Protein AF-A0A2V9B6Z0-F1 (afdb_monomer_lite)

pLDDT: mean 83.38, std 12.56, range [40.91, 98.06]

Secondary structure (DSSP, 8-state):
------HHHHSSHHHHHHHHHHHHHHHHHHHHHHHHHHHHHHHHHHHHHS-TTTTSPPP-PPPP---TT----HHHHHHHHHHTT-BSS--TT-SEEEEEETTEEEEEE-TTSTTTT---EEEE--

Structure (mmCIF, N/CA/C/O backbone):
data_AF-A0A2V9B6Z0-F1
#
_entry.id   AF-A0A2V9B6Z0-F1
#
loop_
_atom_site.group_PDB
_atom_site.id
_atom_site.type_symbol
_atom_site.label_atom_id
_atom_site.label_alt_id
_atom_site.label_comp_id
_atom_site.label_asym_id
_atom_site.label_entity_id
_atom_site.label_seq_id
_atom_site.pdbx_PDB_ins_code
_atom_site.Cartn_x
_atom_site.Cartn_y
_atom_site.Cartn_z
_atom_site.occupancy
_atom_site.B_iso_or_equiv
_atom_site.auth_seq_id
_atom_site.auth_comp_id
_atom_site.auth_asym_id
_atom_site.auth_atom_id
_atom_site.pdbx_PDB_model_num
ATOM 1 N N . MET A 1 1 ? 35.591 -22.571 -46.205 1.00 40.91 1 MET A N 1
ATOM 2 C CA . MET A 1 1 ? 35.175 -21.216 -46.632 1.00 40.91 1 MET A CA 1
ATOM 3 C C . MET A 1 1 ? 36.072 -20.192 -45.929 1.00 40.91 1 MET A C 1
ATOM 5 O O . MET A 1 1 ? 35.915 -19.986 -44.736 1.00 40.91 1 MET A O 1
ATOM 9 N N . ARG A 1 2 ? 37.111 -19.660 -46.596 1.00 44.97 2 ARG A N 1
ATOM 10 C CA . ARG A 1 2 ? 38.076 -18.712 -45.993 1.00 44.97 2 ARG A CA 1
ATOM 11 C C . ARG A 1 2 ? 37.711 -17.296 -46.431 1.00 44.97 2 ARG A C 1
ATOM 13 O O . ARG A 1 2 ? 38.002 -16.916 -47.560 1.00 44.97 2 ARG A O 1
ATOM 20 N N . ILE A 1 3 ? 37.066 -16.532 -45.555 1.00 65.88 3 ILE A N 1
ATOM 21 C CA . ILE A 1 3 ? 36.748 -15.124 -45.813 1.00 65.88 3 ILE A CA 1
ATOM 22 C C . ILE A 1 3 ? 38.050 -14.327 -45.666 1.00 65.88 3 ILE A C 1
ATOM 24 O O . ILE A 1 3 ? 38.504 -14.039 -44.561 1.00 65.88 3 ILE A O 1
ATOM 28 N N . ARG A 1 4 ? 38.700 -14.013 -46.791 1.00 58.06 4 ARG A N 1
ATOM 29 C CA . ARG A 1 4 ? 39.807 -13.050 -46.834 1.00 58.06 4 ARG A CA 1
ATOM 30 C C . ARG A 1 4 ? 39.212 -11.646 -46.897 1.00 58.06 4 ARG A C 1
ATOM 32 O O . ARG A 1 4 ? 38.909 -11.145 -47.973 1.00 58.06 4 ARG A O 1
ATOM 39 N N . ILE A 1 5 ? 39.041 -11.022 -45.736 1.00 60.31 5 ILE A N 1
ATOM 40 C CA . ILE A 1 5 ? 38.672 -9.606 -45.634 1.00 60.31 5 ILE A CA 1
ATOM 41 C C . ILE A 1 5 ? 39.902 -8.793 -46.051 1.00 60.31 5 ILE A C 1
ATOM 43 O O . ILE A 1 5 ? 40.911 -8.775 -45.343 1.00 60.31 5 ILE A O 1
ATOM 47 N N . GLN A 1 6 ? 39.864 -8.162 -47.228 1.00 57.94 6 GLN A N 1
ATOM 48 C CA . GLN A 1 6 ? 40.926 -7.245 -47.631 1.00 57.94 6 GLN A CA 1
ATOM 49 C C . GLN A 1 6 ? 40.902 -6.022 -46.709 1.00 57.94 6 GLN A C 1
ATOM 51 O O . GLN A 1 6 ? 39.930 -5.268 -46.686 1.00 57.94 6 GLN A O 1
ATOM 56 N N . LYS A 1 7 ? 41.987 -5.826 -45.948 1.00 59.34 7 LYS A N 1
ATOM 57 C CA . LYS A 1 7 ? 42.136 -4.746 -44.956 1.00 59.34 7 LYS A CA 1
ATOM 58 C C . LYS A 1 7 ? 41.853 -3.345 -45.526 1.00 59.34 7 LYS A C 1
ATOM 60 O O . LYS A 1 7 ? 41.428 -2.484 -44.772 1.00 59.34 7 LYS A O 1
ATOM 65 N N . GLY A 1 8 ? 42.013 -3.135 -46.838 1.00 58.31 8 GLY A N 1
ATOM 66 C CA . GLY A 1 8 ? 41.743 -1.856 -47.508 1.00 58.31 8 GLY A CA 1
ATOM 67 C C . GLY A 1 8 ? 40.263 -1.469 -47.628 1.00 58.31 8 GLY A C 1
ATOM 68 O O . GLY A 1 8 ? 39.968 -0.299 -47.844 1.00 58.31 8 GLY A O 1
ATOM 69 N N . PHE A 1 9 ? 39.323 -2.407 -47.456 1.00 60.34 9 PHE A N 1
ATOM 70 C CA . PHE A 1 9 ? 37.888 -2.094 -47.494 1.00 60.34 9 PHE A CA 1
ATOM 71 C C . PHE A 1 9 ? 37.428 -1.340 -46.236 1.00 60.34 9 PHE A C 1
ATOM 73 O O . PHE A 1 9 ? 36.660 -0.387 -46.333 1.00 60.34 9 PHE A O 1
ATOM 80 N N . TRP A 1 10 ? 37.953 -1.719 -45.065 1.00 57.06 10 TRP A N 1
ATOM 81 C CA . TRP A 1 10 ? 37.613 -1.099 -43.778 1.00 57.06 10 TRP A CA 1
ATOM 82 C C . TRP A 1 10 ? 38.278 0.270 -43.560 1.00 57.06 10 TRP A C 1
ATOM 84 O O . TRP A 1 10 ? 37.736 1.091 -42.828 1.00 57.06 10 TRP A O 1
ATOM 94 N N . THR A 1 11 ? 39.407 0.553 -44.218 1.00 63.88 11 THR A N 1
ATOM 95 C CA . THR A 1 11 ? 40.083 1.868 -44.182 1.00 63.88 11 THR A CA 1
ATOM 96 C C . THR A 1 11 ? 39.725 2.789 -45.353 1.00 63.88 11 THR A C 1
ATOM 98 O O . THR A 1 11 ? 40.195 3.924 -45.402 1.00 63.88 11 THR A O 1
ATOM 101 N N . SER A 1 12 ? 38.901 2.336 -46.303 1.00 73.19 12 SER A N 1
ATOM 102 C CA . SER A 1 12 ? 38.450 3.164 -47.427 1.00 73.19 12 SER A CA 1
ATOM 103 C C . SER A 1 12 ? 37.382 4.170 -46.987 1.00 73.19 12 SER A C 1
ATOM 105 O O . SER A 1 12 ? 36.555 3.872 -46.123 1.00 73.19 12 SER A O 1
ATOM 107 N N . ARG A 1 13 ? 37.350 5.348 -47.630 1.00 75.62 13 ARG A N 1
ATOM 108 C CA . ARG A 1 13 ? 36.380 6.428 -47.352 1.00 75.62 13 ARG A CA 1
ATOM 109 C C . ARG A 1 13 ? 34.934 5.916 -47.363 1.00 75.62 13 ARG A C 1
ATOM 111 O O . ARG A 1 13 ? 34.153 6.328 -46.518 1.00 75.62 13 ARG A O 1
ATOM 118 N N . TYR A 1 14 ? 34.610 4.970 -48.248 1.00 81.50 14 TYR A N 1
ATOM 119 C CA . TYR A 1 14 ? 33.274 4.374 -48.358 1.00 81.50 14 TYR A CA 1
ATOM 120 C C . TYR A 1 14 ? 32.923 3.413 -47.209 1.00 81.50 14 TYR A C 1
ATOM 122 O O . TYR A 1 14 ? 31.792 3.416 -46.717 1.00 81.50 14 TYR A O 1
ATOM 130 N N . GLY A 1 15 ? 33.890 2.611 -46.750 1.00 83.19 15 GLY A N 1
ATOM 131 C CA . GLY A 1 15 ? 33.707 1.720 -45.600 1.00 83.19 15 GLY A CA 1
ATOM 132 C C . GLY A 1 15 ? 33.508 2.513 -44.310 1.00 83.19 15 GLY A C 1
ATOM 133 O O . GLY A 1 15 ? 32.602 2.218 -43.531 1.00 83.19 15 GLY A O 1
ATOM 134 N N . LEU A 1 16 ? 34.279 3.592 -44.143 1.00 83.94 16 LEU A N 1
ATOM 135 C CA . LEU A 1 16 ? 34.142 4.504 -43.011 1.00 83.94 16 LEU A CA 1
ATOM 136 C C . LEU A 1 16 ? 32.794 5.242 -43.024 1.00 83.94 16 LEU A C 1
ATOM 138 O O . LEU A 1 16 ? 32.166 5.373 -41.976 1.00 83.94 16 LEU A O 1
ATOM 142 N N . THR A 1 17 ? 32.306 5.674 -44.195 1.00 87.12 17 THR A N 1
ATOM 143 C CA . THR A 1 17 ? 30.975 6.295 -44.297 1.00 87.12 17 THR A CA 1
ATOM 144 C C . THR A 1 17 ? 29.852 5.320 -43.961 1.00 87.12 17 THR A C 1
ATOM 146 O O . THR A 1 17 ? 28.947 5.687 -43.218 1.00 87.12 17 THR A O 1
ATOM 149 N N . LEU A 1 18 ? 29.917 4.071 -44.442 1.00 90.06 18 LEU A N 1
ATOM 150 C CA . LEU A 1 18 ? 28.908 3.055 -44.124 1.00 90.06 18 LEU A CA 1
ATOM 151 C C . LEU A 1 18 ? 28.878 2.774 -42.616 1.00 90.06 18 LEU A C 1
ATOM 153 O O . LEU A 1 18 ? 27.810 2.744 -42.010 1.00 90.06 18 LEU A O 1
ATOM 157 N N . LEU A 1 19 ? 30.054 2.620 -42.007 1.00 90.62 19 LEU A N 1
ATOM 158 C CA . LEU A 1 19 ? 30.180 2.378 -40.574 1.00 90.62 19 LEU A CA 1
ATOM 159 C C . LEU A 1 19 ? 29.662 3.564 -39.751 1.00 90.62 19 LEU A C 1
ATOM 161 O O . LEU A 1 19 ? 28.959 3.352 -38.766 1.00 90.62 19 LEU A O 1
ATOM 165 N N . GLY A 1 20 ? 29.935 4.797 -40.185 1.00 93.31 20 GLY A N 1
ATOM 166 C CA . GLY A 1 20 ? 29.398 6.006 -39.561 1.00 93.31 20 GLY A CA 1
ATOM 167 C C . GLY A 1 20 ? 27.870 6.078 -39.614 1.00 93.31 20 GLY A C 1
ATOM 168 O O . GLY A 1 20 ? 27.241 6.398 -38.608 1.00 93.31 20 GLY A O 1
ATOM 169 N N . VAL A 1 21 ? 27.263 5.717 -40.750 1.00 95.31 21 VAL A N 1
ATOM 170 C CA . VAL A 1 21 ? 25.797 5.675 -40.894 1.00 95.31 21 VAL A CA 1
ATOM 171 C C . VAL A 1 21 ? 25.189 4.616 -39.976 1.00 95.31 21 VAL A C 1
ATOM 173 O O . VAL A 1 21 ? 24.269 4.921 -39.221 1.00 95.31 21 VAL A O 1
ATOM 176 N N . VAL A 1 22 ? 25.726 3.392 -39.989 1.00 95.88 22 VAL A N 1
ATOM 177 C CA . VAL A 1 22 ? 25.237 2.302 -39.129 1.00 95.88 22 VAL A CA 1
ATOM 178 C C . VAL A 1 22 ? 25.370 2.676 -37.654 1.00 95.88 22 VAL A C 1
ATOM 180 O O . VAL A 1 22 ? 24.425 2.499 -36.887 1.00 95.88 22 VAL A O 1
ATOM 183 N N . PHE A 1 23 ? 26.509 3.249 -37.261 1.00 96.56 23 PHE A N 1
ATOM 184 C CA . PHE A 1 23 ? 26.723 3.727 -35.900 1.00 96.56 23 PHE A CA 1
ATOM 185 C C . PHE A 1 23 ? 25.712 4.816 -35.518 1.00 96.56 23 PHE A C 1
ATOM 187 O O . PHE A 1 23 ? 25.095 4.729 -34.458 1.00 96.56 23 PHE A O 1
ATOM 194 N N . GLY A 1 24 ? 25.467 5.788 -36.402 1.00 97.25 24 GLY A N 1
ATOM 195 C CA . GLY A 1 24 ? 24.447 6.817 -36.200 1.00 97.25 24 GLY A CA 1
ATOM 196 C C . GLY A 1 24 ? 23.049 6.229 -35.991 1.00 97.25 24 GLY A C 1
ATOM 197 O O . GLY A 1 24 ? 22.364 6.600 -35.039 1.00 97.25 24 GLY A O 1
ATOM 198 N N . CYS A 1 25 ? 22.645 5.255 -36.812 1.00 97.38 25 CYS A N 1
ATOM 199 C CA . CYS A 1 25 ? 21.367 4.560 -36.649 1.00 97.38 25 CYS A CA 1
ATOM 200 C C . CYS A 1 25 ? 21.258 3.848 -35.293 1.00 97.38 25 CYS A C 1
ATOM 202 O O . CYS A 1 25 ? 20.220 3.942 -34.637 1.00 97.38 25 CYS A O 1
ATOM 204 N N . VAL A 1 26 ? 22.324 3.175 -34.849 1.00 97.44 26 VAL A N 1
ATOM 205 C CA . VAL A 1 26 ? 22.358 2.495 -33.543 1.00 97.44 26 VAL A CA 1
ATOM 206 C C . VAL A 1 26 ? 22.244 3.498 -32.396 1.00 97.44 26 VAL A C 1
ATOM 208 O O . VAL A 1 26 ? 21.468 3.268 -31.471 1.00 97.44 26 VAL A O 1
ATOM 211 N N . VAL A 1 27 ? 22.955 4.627 -32.464 1.00 97.94 27 VAL A N 1
ATOM 212 C CA . VAL A 1 27 ? 22.882 5.684 -31.441 1.00 97.94 27 VAL A CA 1
ATOM 213 C C . VAL A 1 27 ? 21.477 6.279 -31.366 1.00 97.94 27 VAL A C 1
ATOM 215 O O . VAL A 1 27 ? 20.949 6.457 -30.266 1.00 97.94 27 VAL A O 1
ATOM 218 N N . ILE A 1 28 ? 20.839 6.540 -32.511 1.00 97.94 28 ILE A N 1
ATOM 219 C CA . ILE A 1 28 ? 19.464 7.053 -32.556 1.00 97.94 28 ILE A CA 1
ATOM 220 C C . ILE A 1 28 ? 18.501 6.036 -31.939 1.00 97.94 28 ILE A C 1
ATOM 222 O O . ILE A 1 28 ? 17.713 6.398 -31.067 1.00 97.94 28 ILE A O 1
ATOM 226 N N . ALA A 1 29 ? 18.594 4.764 -32.333 1.00 97.50 29 ALA A N 1
ATOM 227 C CA . ALA A 1 29 ? 17.754 3.709 -31.779 1.00 97.50 29 ALA A CA 1
ATOM 228 C C . ALA A 1 29 ? 17.937 3.597 -30.258 1.00 97.50 29 ALA A C 1
ATOM 230 O O . ALA A 1 29 ? 16.960 3.698 -29.518 1.00 97.50 29 ALA A O 1
ATOM 231 N N . ALA A 1 30 ? 19.178 3.480 -29.777 1.00 97.56 30 ALA A N 1
ATOM 232 C CA . ALA A 1 30 ? 19.485 3.407 -28.350 1.00 97.56 30 ALA A CA 1
ATOM 233 C C . ALA A 1 30 ? 18.944 4.619 -27.576 1.00 97.56 30 ALA A C 1
ATOM 235 O O . ALA A 1 30 ? 18.400 4.458 -26.486 1.00 97.56 30 ALA A O 1
ATOM 236 N N . SER A 1 31 ? 19.025 5.818 -28.158 1.00 97.62 31 SER A N 1
ATOM 237 C CA . SER A 1 31 ? 18.498 7.043 -27.546 1.00 97.62 31 SER A CA 1
ATOM 238 C C . SER A 1 31 ? 16.974 7.018 -27.429 1.00 97.62 31 SER A C 1
ATOM 240 O O . SER A 1 31 ? 16.431 7.334 -26.371 1.00 97.62 31 SER A O 1
ATOM 242 N N . VAL A 1 32 ? 16.273 6.597 -28.488 1.00 98.06 32 VAL A N 1
ATOM 243 C CA . VAL A 1 32 ? 14.805 6.476 -28.488 1.00 98.06 32 VAL A CA 1
ATOM 244 C C . VAL A 1 32 ? 14.354 5.426 -27.472 1.00 98.06 32 VAL A C 1
ATOM 246 O O . VAL A 1 32 ? 13.487 5.706 -26.642 1.00 98.06 32 VAL A O 1
ATOM 249 N N . PHE A 1 33 ? 14.967 4.241 -27.490 1.00 97.62 33 PHE A N 1
ATOM 250 C CA . PHE A 1 33 ? 14.665 3.180 -26.529 1.00 97.62 33 PHE A CA 1
ATOM 251 C C . PHE A 1 33 ? 14.963 3.616 -25.091 1.00 97.62 33 PHE A C 1
ATOM 253 O O . PHE A 1 33 ? 14.113 3.438 -24.222 1.00 97.62 33 PHE A O 1
ATOM 260 N N . GLY A 1 34 ? 16.113 4.247 -24.842 1.00 97.56 34 GLY A N 1
ATOM 261 C CA . GLY A 1 34 ? 16.484 4.768 -23.526 1.00 97.56 34 GLY A CA 1
ATOM 262 C C . GLY A 1 34 ? 15.501 5.820 -23.008 1.00 97.56 34 GLY A C 1
ATOM 263 O O . GLY A 1 34 ? 15.080 5.751 -21.852 1.00 97.56 34 GLY A O 1
ATOM 264 N N . TYR A 1 35 ? 15.061 6.746 -23.867 1.00 97.81 35 TYR A N 1
ATOM 265 C CA . TYR A 1 35 ? 14.049 7.744 -23.511 1.00 97.81 35 TYR A CA 1
ATOM 266 C C . TYR A 1 35 ? 12.732 7.091 -23.079 1.00 97.81 35 TYR A C 1
ATOM 268 O O . TYR A 1 35 ? 12.206 7.405 -22.008 1.00 97.81 35 TYR A O 1
ATOM 276 N N . TYR A 1 36 ? 12.205 6.166 -23.886 1.00 97.69 36 TYR A N 1
ATOM 277 C CA . TYR A 1 36 ? 10.950 5.492 -23.558 1.00 97.69 36 TYR A CA 1
ATOM 278 C C . TYR A 1 36 ? 11.083 4.592 -22.331 1.00 97.69 36 TYR A C 1
ATOM 280 O O . TYR A 1 36 ? 10.175 4.577 -21.504 1.00 97.69 36 TYR A O 1
ATOM 288 N N . TYR A 1 37 ? 12.219 3.918 -22.159 1.00 96.81 37 TYR A N 1
ATOM 289 C CA . TYR A 1 37 ? 12.500 3.113 -20.975 1.00 96.81 37 TYR A CA 1
ATOM 290 C C . TYR A 1 37 ? 1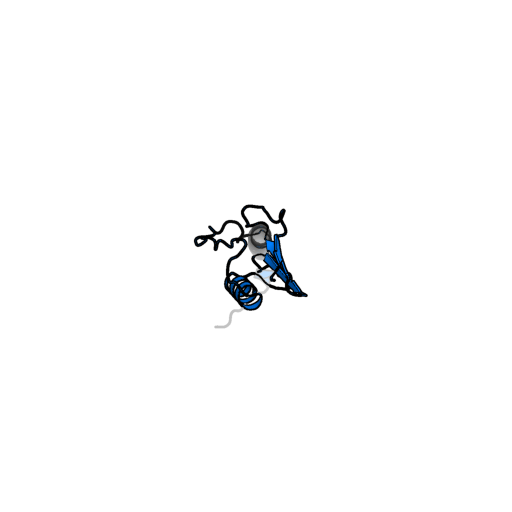2.418 3.951 -19.693 1.00 96.81 37 TYR A C 1
ATOM 292 O O . TYR A 1 37 ? 11.651 3.622 -18.790 1.00 96.81 37 TYR A O 1
ATOM 300 N N . VAL A 1 38 ? 13.125 5.086 -19.635 1.00 97.38 38 VAL A N 1
ATOM 301 C CA . VAL A 1 38 ? 13.095 5.975 -18.460 1.00 97.38 38 VAL A CA 1
ATOM 302 C C . VAL A 1 38 ? 11.708 6.589 -18.262 1.00 97.38 38 VAL A C 1
ATOM 304 O O . VAL A 1 38 ? 11.212 6.649 -17.136 1.00 97.38 38 VAL A O 1
ATOM 307 N N . LYS A 1 39 ? 11.050 7.032 -19.341 1.00 96.50 39 LYS A N 1
ATOM 308 C CA . LYS A 1 39 ? 9.712 7.638 -19.273 1.00 96.50 39 LYS A CA 1
ATOM 309 C C . LYS A 1 39 ? 8.676 6.666 -18.709 1.00 96.50 39 LYS A C 1
ATOM 311 O O . LYS A 1 39 ? 7.926 7.036 -17.806 1.00 96.50 39 LYS A O 1
ATOM 316 N N . TYR A 1 40 ? 8.621 5.447 -19.240 1.00 95.38 40 TYR A N 1
ATOM 317 C CA . TYR A 1 40 ? 7.667 4.444 -18.777 1.00 95.38 40 TYR A CA 1
ATOM 318 C C . TYR A 1 40 ? 8.048 3.879 -17.412 1.00 95.38 40 TYR A C 1
ATOM 320 O O . TYR A 1 40 ? 7.146 3.674 -16.609 1.00 95.38 40 TYR A O 1
ATOM 328 N N . GLY A 1 41 ? 9.341 3.741 -17.098 1.00 94.81 41 GLY A N 1
ATOM 329 C CA . GLY A 1 41 ? 9.805 3.387 -15.754 1.00 94.81 41 GLY A CA 1
ATOM 330 C C . GLY A 1 41 ? 9.268 4.357 -14.704 1.00 94.81 41 GLY A C 1
ATOM 331 O O . GLY A 1 41 ? 8.534 3.952 -13.812 1.00 94.81 41 GLY A O 1
ATOM 332 N N . ARG A 1 42 ? 9.471 5.666 -14.901 1.00 93.00 42 ARG A N 1
ATOM 333 C CA . ARG A 1 42 ? 8.939 6.692 -13.985 1.00 93.00 42 ARG A CA 1
ATOM 334 C C . ARG A 1 42 ? 7.413 6.685 -13.885 1.00 93.00 42 ARG A C 1
ATOM 336 O O . ARG A 1 42 ? 6.875 6.988 -12.827 1.00 93.00 42 ARG A O 1
ATOM 343 N N . MET A 1 43 ? 6.705 6.374 -14.972 1.00 90.94 43 MET A N 1
ATOM 344 C CA . MET A 1 43 ? 5.243 6.258 -14.952 1.00 90.94 43 MET A CA 1
ATOM 345 C C . MET A 1 43 ? 4.782 5.036 -14.154 1.00 90.94 43 MET A C 1
ATOM 347 O O . MET A 1 43 ? 3.804 5.132 -13.416 1.00 90.94 43 MET A O 1
ATOM 351 N N . ILE A 1 44 ? 5.467 3.903 -14.310 1.00 89.56 44 ILE A N 1
ATOM 352 C CA . ILE A 1 44 ? 5.214 2.681 -13.544 1.00 89.56 44 ILE A CA 1
ATOM 353 C C . ILE A 1 44 ? 5.503 2.955 -12.073 1.00 89.56 44 ILE A C 1
ATOM 355 O O . ILE A 1 44 ? 4.611 2.747 -11.264 1.00 89.56 44 ILE A O 1
ATOM 359 N N . ASP A 1 45 ? 6.659 3.525 -11.737 1.00 88.88 45 ASP A N 1
ATOM 360 C CA . AS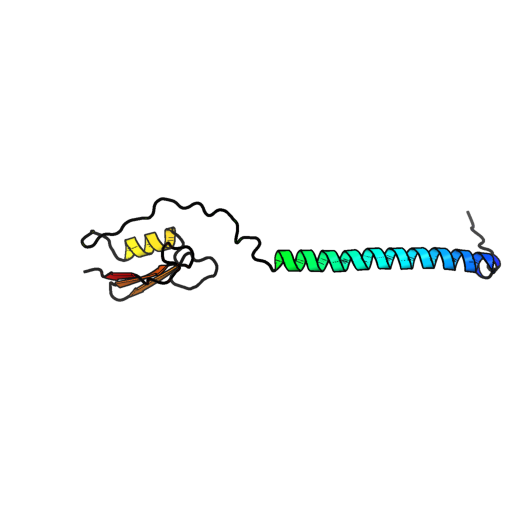P A 1 45 ? 7.019 3.872 -10.361 1.00 88.88 45 ASP A CA 1
ATOM 361 C C . ASP A 1 45 ? 6.009 4.841 -9.742 1.00 88.88 45 ASP A C 1
ATOM 363 O O . ASP A 1 45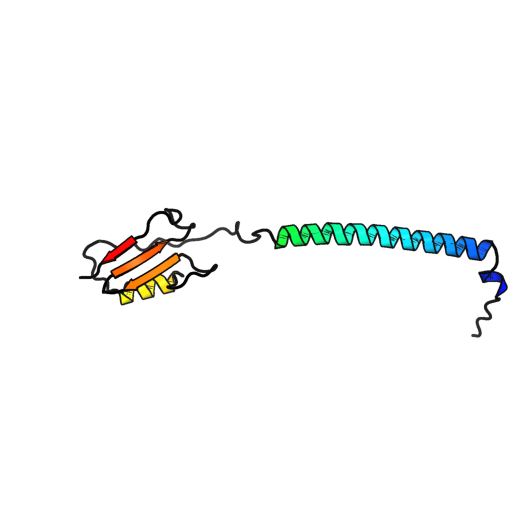 ? 5.583 4.646 -8.610 1.00 88.88 45 ASP A O 1
ATOM 367 N N . ALA A 1 46 ? 5.553 5.856 -10.482 1.00 86.19 46 ALA A N 1
ATOM 368 C CA . ALA A 1 46 ? 4.529 6.786 -10.005 1.00 86.19 46 ALA A CA 1
ATOM 369 C C . ALA A 1 46 ? 3.177 6.093 -9.771 1.00 86.19 46 ALA A C 1
ATOM 371 O O . ALA A 1 46 ? 2.459 6.425 -8.832 1.00 86.19 46 ALA A O 1
ATOM 372 N N . ARG A 1 47 ? 2.823 5.116 -10.613 1.00 81.31 47 ARG A N 1
ATOM 373 C CA . ARG A 1 47 ? 1.607 4.321 -10.425 1.00 81.31 47 ARG A CA 1
ATOM 374 C C . ARG A 1 47 ? 1.752 3.365 -9.247 1.00 81.31 47 ARG A C 1
ATOM 376 O O . ARG A 1 47 ? 0.843 3.334 -8.438 1.00 81.31 47 ARG A O 1
ATOM 383 N N . LEU A 1 48 ? 2.875 2.657 -9.123 1.00 80.31 48 LEU A N 1
ATOM 384 C CA . LEU A 1 48 ? 3.181 1.716 -8.036 1.00 80.31 48 LEU A CA 1
ATOM 385 C C . LEU A 1 48 ? 3.361 2.388 -6.677 1.00 80.31 48 LEU A C 1
ATOM 387 O O . LEU A 1 48 ? 2.976 1.813 -5.666 1.00 80.31 48 LEU A O 1
ATOM 391 N N . SER A 1 49 ? 3.927 3.591 -6.650 1.00 75.06 49 SER A N 1
ATOM 392 C CA . SER A 1 49 ? 4.043 4.401 -5.432 1.00 75.06 49 SER A CA 1
ATOM 393 C C . SER A 1 49 ? 2.729 5.076 -5.041 1.00 75.06 49 SER A C 1
ATOM 395 O O . SER A 1 49 ? 2.550 5.445 -3.882 1.00 75.06 49 SER A O 1
ATOM 397 N N . GLY A 1 50 ? 1.798 5.236 -5.984 1.00 62.72 50 GLY A N 1
ATOM 398 C CA . GLY A 1 50 ? 0.425 5.614 -5.686 1.00 62.72 50 GLY A CA 1
ATOM 399 C C . GLY A 1 50 ? -0.328 4.465 -5.020 1.00 62.72 50 GLY A C 1
ATOM 400 O O . GLY A 1 50 ? -0.051 3.296 -5.256 1.00 62.72 50 GLY A O 1
ATOM 401 N N . HIS A 1 51 ? -1.320 4.795 -4.197 1.00 58.22 51 HIS A N 1
ATOM 402 C CA . HIS A 1 51 ? -2.220 3.840 -3.554 1.00 58.22 51 HIS A CA 1
ATOM 403 C C . HIS A 1 51 ? -3.102 3.091 -4.583 1.00 58.22 51 HIS A C 1
ATOM 405 O O . HIS A 1 51 ? -4.314 3.307 -4.627 1.00 58.22 51 HIS A O 1
ATOM 411 N N . ILE A 1 52 ? -2.532 2.210 -5.421 1.00 54.97 52 ILE A N 1
ATOM 412 C CA . ILE A 1 52 ? -3.252 1.474 -6.488 1.00 54.97 52 ILE A CA 1
ATOM 413 C C . ILE A 1 52 ? -4.462 0.704 -5.927 1.00 54.97 52 ILE A C 1
ATOM 415 O O . ILE A 1 52 ? -5.421 0.436 -6.642 1.00 54.97 52 ILE A O 1
ATOM 419 N N . LEU A 1 53 ? -4.458 0.401 -4.628 1.00 57.19 53 LEU A N 1
ATOM 420 C CA . LEU A 1 53 ? -5.504 -0.362 -3.953 1.00 57.19 53 LEU A CA 1
ATOM 421 C C . LEU A 1 53 ? -6.540 0.484 -3.197 1.00 57.19 53 LEU A C 1
ATOM 423 O O . LEU A 1 53 ? -7.474 -0.086 -2.641 1.00 57.19 53 LEU A O 1
ATOM 427 N N . GLN A 1 54 ? -6.433 1.818 -3.162 1.00 55.84 54 GLN A N 1
ATOM 428 C CA . GLN A 1 54 ? -7.387 2.628 -2.385 1.00 55.84 54 GLN A CA 1
ATOM 429 C C . GLN A 1 54 ? -8.745 2.845 -3.055 1.00 55.84 54 GLN A C 1
ATOM 431 O O . GLN A 1 54 ? -9.666 3.311 -2.395 1.00 55.84 54 GLN A O 1
ATOM 436 N N . ASN A 1 55 ? -8.899 2.463 -4.324 1.00 54.56 55 ASN A N 1
ATOM 437 C CA . ASN A 1 55 ? -10.183 2.523 -5.024 1.00 54.56 55 ASN A CA 1
ATOM 438 C C . ASN A 1 55 ? -10.742 1.129 -5.355 1.00 54.56 55 ASN A C 1
ATOM 440 O O . ASN A 1 55 ? -11.424 0.939 -6.358 1.00 54.56 55 ASN A O 1
ATOM 444 N N . THR A 1 56 ? -10.423 0.130 -4.530 1.00 62.00 56 THR A N 1
ATOM 445 C CA . THR A 1 56 ? -11.174 -1.129 -4.515 1.00 62.00 56 THR A CA 1
ATOM 446 C C . THR A 1 56 ? -12.496 -0.887 -3.797 1.00 62.00 56 THR A C 1
ATOM 448 O O . THR A 1 56 ? -12.514 -0.368 -2.682 1.00 62.00 56 THR A O 1
ATOM 451 N N . THR A 1 57 ? -13.609 -1.277 -4.420 1.00 70.44 57 THR A N 1
ATOM 452 C CA . THR A 1 57 ? -14.924 -1.266 -3.774 1.00 70.44 57 THR A CA 1
ATOM 453 C C . THR A 1 57 ? -14.881 -2.130 -2.516 1.00 70.44 57 THR A C 1
ATOM 455 O O . THR A 1 57 ? -14.674 -3.340 -2.588 1.00 70.44 57 THR A O 1
ATOM 458 N N . GLN A 1 58 ? -15.076 -1.505 -1.359 1.00 74.69 58 GLN A N 1
ATOM 459 C CA . GLN A 1 58 ? -15.172 -2.208 -0.087 1.00 74.69 58 GLN A CA 1
ATOM 460 C C . GLN A 1 58 ? -16.615 -2.674 0.105 1.00 74.69 58 GLN A C 1
ATOM 462 O O . GLN A 1 58 ? -17.541 -1.864 0.140 1.00 74.69 58 GLN A O 1
ATOM 467 N N . ILE A 1 59 ? -16.809 -3.988 0.187 1.00 80.69 59 ILE A N 1
ATOM 468 C CA . ILE A 1 59 ? -18.113 -4.601 0.437 1.00 80.69 59 ILE A CA 1
ATOM 469 C C . ILE A 1 59 ? -18.160 -4.972 1.916 1.00 80.69 59 ILE A C 1
ATOM 471 O O . ILE A 1 59 ? -17.382 -5.809 2.371 1.00 80.69 59 ILE A O 1
ATOM 475 N N . PHE A 1 60 ? -19.069 -4.345 2.657 1.00 80.06 60 PHE A N 1
ATOM 476 C CA . PHE A 1 60 ? -19.260 -4.591 4.083 1.00 80.06 60 PHE A CA 1
ATOM 477 C C . PHE A 1 60 ? -20.536 -5.396 4.328 1.00 80.06 60 PHE A C 1
ATOM 479 O O . PHE A 1 60 ? -21.541 -5.220 3.638 1.00 80.06 60 PHE A O 1
ATOM 486 N N . SER A 1 61 ? -20.503 -6.269 5.333 1.00 84.69 61 SER A N 1
ATOM 487 C CA . SER A 1 61 ? -21.705 -6.888 5.887 1.00 84.69 61 SER A CA 1
ATOM 488 C C . SER A 1 61 ? -22.455 -5.908 6.794 1.00 84.69 61 SER A C 1
ATOM 490 O O . SER A 1 61 ? -21.923 -4.864 7.177 1.00 84.69 61 SER A O 1
ATOM 492 N N . ALA A 1 62 ? -23.680 -6.264 7.187 1.00 85.75 62 ALA A N 1
ATOM 493 C CA . ALA A 1 62 ? -24.399 -5.528 8.221 1.00 85.75 62 ALA A CA 1
ATOM 494 C C . ALA A 1 62 ? -23.542 -5.404 9.504 1.00 85.75 62 ALA A C 1
ATOM 496 O O . ALA A 1 62 ? -22.884 -6.379 9.885 1.00 85.75 62 ALA A O 1
ATOM 497 N N . PRO A 1 63 ? -23.523 -4.229 10.161 1.00 82.62 63 PRO A N 1
ATOM 498 C CA . PRO A 1 63 ? -22.761 -4.029 11.387 1.00 82.62 63 PRO A CA 1
ATOM 499 C C . PRO A 1 63 ? -23.420 -4.761 12.560 1.00 82.62 63 PRO A C 1
ATOM 501 O O . PRO A 1 63 ? -24.646 -4.764 12.684 1.00 82.62 63 PRO A O 1
ATOM 504 N N . ALA A 1 64 ? -22.611 -5.332 13.455 1.00 84.12 64 ALA A N 1
ATOM 505 C CA . ALA A 1 64 ? -23.115 -5.779 14.749 1.00 84.12 64 ALA A CA 1
ATOM 506 C C . ALA A 1 64 ? -23.547 -4.570 15.586 1.00 84.12 64 ALA A C 1
ATOM 508 O O . ALA A 1 64 ? -22.868 -3.541 15.613 1.00 84.12 64 ALA A O 1
ATOM 509 N N . GLN A 1 65 ? -24.679 -4.713 16.265 1.00 86.56 65 GLN A N 1
ATOM 510 C CA . GLN A 1 65 ? -25.200 -3.724 17.198 1.00 86.56 65 GLN A CA 1
ATOM 511 C C . GLN A 1 65 ? -24.976 -4.248 18.611 1.00 86.56 65 GLN A C 1
ATOM 513 O O . GLN A 1 65 ? -25.268 -5.407 18.874 1.00 86.56 65 GLN A O 1
ATOM 518 N N . ILE A 1 66 ? -24.459 -3.393 19.488 1.00 87.38 66 ILE A N 1
ATOM 519 C CA . ILE A 1 66 ? -24.315 -3.666 20.919 1.00 87.38 66 ILE A CA 1
ATOM 520 C C . ILE A 1 66 ? -25.191 -2.680 21.682 1.00 87.38 66 ILE A C 1
ATOM 522 O O . ILE A 1 66 ? -25.250 -1.501 21.318 1.00 87.38 66 ILE A O 1
ATOM 526 N N . SER A 1 67 ? -25.885 -3.154 22.714 1.00 87.88 67 SER A N 1
ATOM 527 C CA . SER A 1 67 ? -26.766 -2.311 23.534 1.00 87.88 67 SER A CA 1
ATOM 528 C C . SER A 1 67 ? -26.407 -2.377 25.021 1.00 87.88 67 SER A C 1
ATOM 530 O O . SER A 1 67 ? -25.985 -3.427 25.507 1.00 87.88 67 SER A O 1
ATOM 532 N N . PRO A 1 68 ? -26.597 -1.287 25.790 1.00 86.31 68 PRO A N 1
ATOM 533 C CA . PRO A 1 68 ? -26.438 -1.337 27.241 1.00 86.31 68 PRO A CA 1
ATOM 534 C C . PRO A 1 68 ? -27.362 -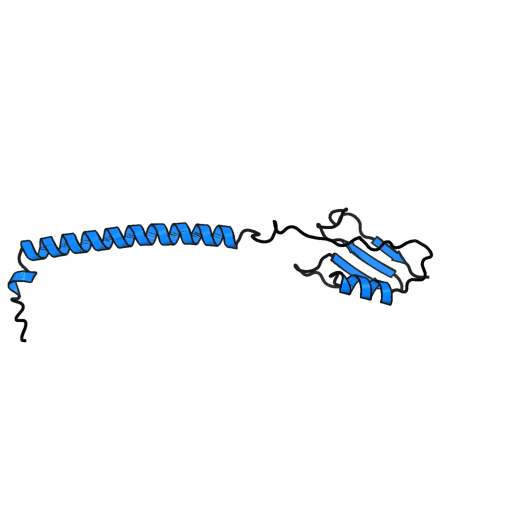2.392 27.869 1.00 86.31 68 PRO A C 1
ATOM 536 O O . PRO A 1 68 ? -28.556 -2.421 27.576 1.00 86.31 68 PRO A O 1
ATOM 539 N N . GLY A 1 69 ? -26.819 -3.231 28.756 1.00 82.94 69 GLY A N 1
ATOM 540 C CA . GLY A 1 69 ? -27.564 -4.299 29.441 1.00 82.94 69 GLY A CA 1
ATOM 541 C C . GLY A 1 69 ? -27.625 -5.636 28.693 1.00 82.94 69 GLY A C 1
ATOM 542 O O . GLY A 1 69 ? -28.233 -6.579 29.194 1.00 82.94 69 GLY A O 1
ATOM 543 N N . GLU A 1 70 ? -26.996 -5.736 27.523 1.00 85.88 70 GLU A N 1
ATOM 544 C CA . GLU A 1 70 ? -26.815 -6.998 26.809 1.00 85.88 70 GLU A CA 1
ATOM 545 C C . GLU A 1 70 ? -25.882 -7.947 27.580 1.00 85.88 70 GLU A C 1
ATOM 547 O O . GLU A 1 70 ? -24.884 -7.523 28.166 1.00 85.88 70 GLU A O 1
ATOM 552 N N . VAL A 1 71 ? -26.206 -9.245 27.584 1.00 85.06 71 VAL A N 1
ATOM 553 C CA . VAL A 1 71 ? -25.361 -10.279 28.195 1.00 85.06 71 VAL A CA 1
ATOM 554 C C . VAL A 1 71 ? -24.223 -10.601 27.227 1.00 85.06 71 VAL A C 1
ATOM 556 O O . VAL A 1 71 ? -24.315 -11.530 26.429 1.00 85.06 71 VAL A O 1
ATOM 559 N N . LEU A 1 72 ? -23.167 -9.794 27.281 1.00 86.75 72 LEU A N 1
ATOM 560 C CA . LEU A 1 72 ? -21.954 -9.935 26.478 1.00 86.75 72 LEU A CA 1
ATOM 561 C C . LEU A 1 72 ? -20.745 -9.967 27.415 1.00 86.75 72 LEU A C 1
ATOM 563 O O . LEU A 1 72 ? -20.658 -9.137 28.319 1.00 86.75 72 LEU A O 1
ATOM 567 N N . SER A 1 73 ? -19.811 -10.898 27.212 1.00 88.88 73 SER A N 1
ATOM 568 C CA . SER A 1 73 ? -18.556 -10.912 27.972 1.00 88.88 73 SER A CA 1
ATOM 569 C C . SER A 1 73 ? -17.450 -10.105 27.266 1.00 88.88 73 SER A C 1
ATOM 571 O O . SER A 1 73 ? -17.488 -9.937 26.040 1.00 88.88 73 SER A O 1
ATOM 573 N N . PRO A 1 74 ? -16.426 -9.624 28.001 1.00 88.75 74 PRO A N 1
ATOM 574 C CA . PRO A 1 74 ? -15.250 -9.002 27.390 1.00 88.75 74 PRO A CA 1
ATOM 575 C C . PRO A 1 74 ? -14.551 -9.916 26.369 1.00 88.75 74 PRO A C 1
ATOM 577 O O . PRO A 1 74 ? -14.099 -9.450 25.320 1.00 88.75 74 PRO A O 1
ATOM 580 N N . ASP A 1 75 ? -14.490 -11.220 26.646 1.00 90.25 75 ASP A N 1
ATOM 581 C CA . ASP A 1 75 ? -13.847 -12.209 25.775 1.00 90.25 75 ASP A CA 1
ATOM 582 C C . ASP A 1 75 ? -14.635 -12.415 24.475 1.00 90.25 75 ASP A C 1
ATOM 584 O O . ASP A 1 75 ? -14.042 -12.485 23.395 1.00 90.25 75 ASP A O 1
ATOM 588 N N . ASP A 1 76 ? -15.969 -12.415 24.544 1.00 90.94 76 ASP A N 1
ATOM 589 C CA . ASP A 1 76 ? -16.825 -12.493 23.354 1.00 90.94 76 ASP A CA 1
ATOM 590 C C . ASP A 1 76 ? -16.633 -11.266 22.458 1.00 90.94 76 ASP A C 1
ATOM 592 O O . ASP A 1 76 ? -16.483 -11.392 21.237 1.00 90.94 76 ASP A O 1
ATOM 596 N N . LEU A 1 77 ? -16.581 -10.069 23.058 1.00 91.44 77 LEU A N 1
ATOM 597 C CA . LEU A 1 77 ? -16.379 -8.829 22.312 1.00 91.44 77 LEU A CA 1
ATOM 598 C C . LEU A 1 77 ? -14.996 -8.791 21.654 1.00 91.44 77 LEU A C 1
ATOM 600 O O . LEU A 1 77 ? -14.885 -8.457 20.475 1.00 91.44 77 LEU A O 1
ATOM 604 N N . THR A 1 78 ? -13.937 -9.142 22.383 1.00 92.38 78 THR A N 1
ATOM 605 C CA . THR A 1 78 ? -12.577 -9.149 21.819 1.00 92.38 78 THR A CA 1
ATOM 606 C C . THR A 1 78 ? -12.420 -10.205 20.726 1.00 92.38 78 THR A C 1
ATOM 608 O O . THR A 1 78 ? -11.824 -9.912 19.687 1.00 92.38 78 THR A O 1
ATOM 611 N N . THR A 1 79 ? -13.030 -11.381 20.886 1.00 93.06 79 THR A N 1
ATOM 612 C CA . THR A 1 79 ? -13.073 -12.430 19.854 1.00 93.06 79 THR A CA 1
ATOM 613 C C . THR A 1 79 ? -13.806 -11.953 18.602 1.00 93.06 79 THR A C 1
ATOM 615 O O . THR A 1 79 ? -13.327 -12.147 17.479 1.00 93.06 79 THR A O 1
ATOM 618 N N . TYR A 1 80 ? -14.950 -11.282 18.768 1.00 91.56 80 TYR A N 1
ATOM 619 C CA . TYR A 1 80 ? -15.679 -10.685 17.651 1.00 91.56 80 TYR A CA 1
ATOM 620 C C . TYR A 1 80 ? -14.828 -9.633 16.930 1.00 91.56 80 TYR A C 1
ATOM 622 O O . TYR A 1 80 ? -14.688 -9.699 15.708 1.00 91.56 80 TYR A O 1
ATOM 630 N N . LEU A 1 81 ? -14.209 -8.713 17.678 1.00 91.19 81 LEU A N 1
ATOM 631 C CA . LEU A 1 81 ? -13.343 -7.660 17.143 1.00 91.19 81 LEU A CA 1
ATOM 632 C C . LEU A 1 81 ? -12.177 -8.243 16.333 1.00 91.19 81 LEU A C 1
ATOM 634 O O . LEU A 1 81 ? -11.950 -7.815 15.200 1.00 91.19 81 LEU A O 1
ATOM 638 N N . GLN A 1 82 ? -11.506 -9.274 16.848 1.00 91.50 82 GLN A N 1
ATOM 639 C CA . GLN A 1 82 ? -10.463 -9.989 16.107 1.00 91.50 82 GLN A CA 1
ATOM 640 C C . GLN A 1 82 ? -10.989 -10.594 14.802 1.00 91.50 82 GLN A C 1
ATOM 642 O O . GLN A 1 82 ? -10.360 -10.448 13.752 1.00 91.50 82 GLN A O 1
ATOM 647 N N . ARG A 1 83 ? -12.166 -11.233 14.840 1.00 90.06 83 ARG A N 1
ATOM 648 C CA . ARG A 1 83 ? -12.786 -11.854 13.660 1.00 90.06 83 ARG A CA 1
ATOM 649 C C . ARG A 1 83 ? -13.128 -10.837 12.571 1.00 90.06 83 ARG A C 1
ATOM 651 O O . ARG A 1 83 ? -13.021 -11.163 11.392 1.00 90.06 83 ARG A O 1
ATOM 658 N N . VAL A 1 84 ? -13.522 -9.621 12.951 1.00 88.56 84 VAL A N 1
ATOM 659 C CA . VAL A 1 84 ? -13.824 -8.534 12.004 1.00 88.56 84 VAL A CA 1
ATOM 660 C C . VAL A 1 84 ? -12.602 -7.680 11.647 1.00 88.56 84 VAL A C 1
ATOM 662 O O . VAL A 1 84 ? -12.756 -6.637 11.020 1.00 88.56 84 VAL A O 1
ATOM 665 N N . GLY A 1 85 ? -11.388 -8.109 12.010 1.00 88.50 85 GLY A N 1
ATOM 666 C CA . GLY A 1 85 ? -10.137 -7.480 11.574 1.00 88.50 85 GLY A CA 1
ATOM 667 C C . GLY A 1 85 ? -9.652 -6.314 12.439 1.00 88.50 85 GLY A C 1
ATOM 668 O O . GLY A 1 85 ? -8.733 -5.597 12.033 1.00 88.50 85 GLY A O 1
ATOM 669 N N . TYR A 1 86 ? -10.233 -6.113 13.623 1.00 91.00 86 TYR A N 1
ATOM 670 C CA . TYR A 1 86 ? -9.645 -5.234 14.633 1.00 91.00 86 TYR A CA 1
ATOM 671 C C . TYR A 1 86 ? -8.492 -5.959 15.322 1.00 91.00 86 TYR A C 1
ATOM 673 O O . TYR A 1 86 ? -8.542 -7.164 15.570 1.00 91.00 86 TYR A O 1
ATOM 681 N N . ARG A 1 87 ? -7.436 -5.218 15.649 1.00 90.88 87 ARG A N 1
ATOM 682 C CA . ARG A 1 87 ? -6.237 -5.777 16.281 1.00 90.88 87 ARG A CA 1
ATOM 683 C C . ARG A 1 87 ? -5.885 -4.982 17.537 1.00 90.88 87 ARG A C 1
ATOM 685 O O . ARG A 1 87 ? -6.183 -3.793 17.591 1.00 90.88 87 ARG A O 1
ATOM 692 N N . PRO A 1 88 ? -5.254 -5.599 18.545 1.00 89.00 88 PRO A N 1
ATOM 693 C CA . PRO A 1 88 ? -4.801 -4.859 19.716 1.00 89.00 88 PRO A CA 1
ATOM 694 C C . PRO A 1 88 ? -3.654 -3.893 19.396 1.00 89.00 88 PRO A C 1
ATOM 696 O O . PRO A 1 88 ? -3.532 -2.842 20.016 1.00 89.00 88 PRO A O 1
ATOM 699 N N . GLU A 1 89 ? -2.853 -4.219 18.383 1.00 85.62 89 GLU A N 1
ATOM 700 C CA . GLU A 1 89 ? -1.746 -3.394 17.915 1.00 85.62 89 GLU A CA 1
ATOM 701 C C . GLU A 1 89 ? -2.058 -2.754 16.557 1.00 85.62 89 GLU A C 1
ATOM 703 O O . GLU A 1 89 ? -2.798 -3.304 15.734 1.00 85.62 89 GLU A O 1
ATOM 708 N N . ALA A 1 90 ? -1.516 -1.554 16.348 1.00 77.25 90 ALA A N 1
ATOM 709 C CA . ALA A 1 90 ? -1.662 -0.800 15.114 1.00 77.25 90 ALA A CA 1
ATOM 710 C C . ALA A 1 90 ? -0.948 -1.515 13.963 1.00 77.25 90 ALA A C 1
ATOM 712 O O . ALA A 1 90 ? 0.250 -1.762 14.048 1.00 77.25 90 ALA A O 1
ATOM 713 N N . ASP A 1 91 ? -1.663 -1.794 12.879 1.00 78.12 91 ASP A N 1
ATOM 714 C CA . ASP A 1 91 ? -1.093 -2.355 11.658 1.00 78.12 91 ASP A CA 1
ATOM 715 C C . ASP A 1 91 ? -1.786 -1.709 10.456 1.00 78.12 91 ASP A C 1
ATOM 717 O O . ASP A 1 91 ? -2.960 -1.346 10.545 1.00 78.12 91 ASP A O 1
ATOM 721 N N . ASP A 1 92 ? -1.087 -1.583 9.332 1.00 73.38 92 ASP A N 1
ATOM 722 C CA . ASP A 1 92 ? -1.637 -0.986 8.108 1.00 73.38 92 ASP A CA 1
ATOM 723 C C . ASP A 1 92 ? -2.822 -1.797 7.560 1.00 73.38 92 ASP A C 1
ATOM 725 O O . ASP A 1 92 ? -3.701 -1.256 6.888 1.00 73.38 92 ASP A O 1
ATOM 729 N N . ALA A 1 93 ? -2.871 -3.094 7.878 1.00 75.44 93 ALA A N 1
ATOM 730 C CA . ALA A 1 93 ? -3.969 -3.981 7.515 1.00 75.44 93 ALA A CA 1
ATOM 731 C C . ALA A 1 93 ? -5.123 -4.008 8.537 1.00 75.44 93 ALA A C 1
ATOM 733 O O . ALA A 1 93 ? -6.139 -4.655 8.269 1.00 75.44 93 ALA A O 1
ATOM 734 N N . SER A 1 94 ? -4.999 -3.369 9.710 1.00 81.69 94 SER A N 1
ATOM 735 C CA . SER A 1 94 ? -6.049 -3.446 10.732 1.00 81.69 94 SER A CA 1
ATOM 736 C C . SER A 1 94 ? -7.218 -2.503 10.431 1.00 81.69 94 SER A C 1
ATOM 738 O O . SER A 1 94 ? -7.054 -1.337 10.069 1.00 81.69 94 SER A O 1
ATOM 740 N N . LEU A 1 95 ? -8.444 -3.001 10.613 1.00 83.88 95 LEU A N 1
ATOM 741 C CA . LEU A 1 95 ? -9.673 -2.215 10.421 1.00 83.88 95 LEU A CA 1
ATOM 742 C C . LEU A 1 95 ? -9.998 -1.307 11.618 1.00 83.88 95 LEU A C 1
ATOM 744 O O . LEU A 1 95 ? -10.977 -0.554 11.590 1.00 83.88 95 LEU A O 1
ATOM 748 N N . GLY A 1 96 ? -9.156 -1.341 12.647 1.00 88.81 96 GLY A N 1
ATOM 749 C CA . GLY A 1 96 ? -9.257 -0.563 13.868 1.00 88.81 96 GLY A CA 1
ATOM 750 C C . GLY A 1 96 ? -8.423 -1.186 14.982 1.00 88.81 96 GLY A C 1
ATOM 751 O O . GLY A 1 96 ? -7.836 -2.261 14.822 1.00 88.81 96 GLY A O 1
ATOM 752 N N . GLN A 1 97 ? -8.385 -0.498 16.118 1.00 90.75 97 GLN A N 1
ATOM 753 C CA . GLN A 1 97 ? -7.669 -0.944 17.308 1.00 90.75 97 GLN A CA 1
ATOM 754 C C . GLN A 1 97 ? -8.626 -1.217 18.455 1.00 90.75 97 GLN A C 1
ATOM 756 O O . GLN A 1 97 ? -9.668 -0.567 18.559 1.00 90.75 97 GLN A O 1
ATOM 761 N N . TYR A 1 98 ? -8.263 -2.147 19.333 1.00 92.00 98 TYR A N 1
ATOM 762 C CA . TYR A 1 98 ? -8.962 -2.319 20.599 1.00 92.00 98 TYR A CA 1
ATOM 763 C C . TYR A 1 98 ? -7.996 -2.604 21.748 1.00 92.00 98 TYR A C 1
ATOM 765 O O . TYR A 1 98 ? -6.955 -3.218 21.553 1.00 92.00 98 TYR A O 1
ATOM 773 N N . ILE A 1 99 ? -8.335 -2.171 22.957 1.00 92.44 99 ILE A N 1
ATOM 774 C CA . ILE A 1 99 ? -7.557 -2.449 24.166 1.00 92.44 99 ILE A CA 1
ATOM 775 C C . ILE A 1 99 ? -8.531 -2.962 25.216 1.00 92.44 99 ILE A C 1
ATOM 777 O O . ILE A 1 99 ? -9.458 -2.253 25.592 1.00 92.44 99 ILE A O 1
ATOM 781 N N . ALA A 1 100 ? -8.322 -4.189 25.683 1.00 90.88 100 ALA A N 1
ATOM 782 C CA . ALA A 1 100 ? -9.076 -4.757 26.792 1.00 90.88 100 ALA A CA 1
ATOM 783 C C . ALA A 1 100 ? -8.253 -4.622 28.077 1.00 90.88 100 ALA A C 1
ATOM 785 O O . ALA A 1 100 ? -7.122 -5.109 28.139 1.00 90.88 100 ALA A O 1
ATOM 786 N N . LYS A 1 101 ? -8.796 -3.939 29.086 1.00 89.19 101 LYS A N 1
ATOM 787 C CA . LYS A 1 101 ? -8.138 -3.746 30.381 1.00 89.19 101 LYS A CA 1
ATOM 788 C C . LYS A 1 101 ? -9.172 -3.560 31.487 1.00 89.19 101 LYS A C 1
ATOM 790 O O . LYS A 1 101 ? -10.127 -2.822 31.298 1.00 89.19 101 LYS A O 1
ATOM 795 N N . ASP A 1 102 ? -8.960 -4.196 32.638 1.00 86.19 102 ASP A N 1
ATOM 796 C CA . ASP A 1 102 ? -9.734 -3.958 33.869 1.00 86.19 102 ASP A CA 1
ATOM 797 C C . ASP A 1 102 ? -11.269 -4.075 33.690 1.00 86.19 102 ASP A C 1
ATOM 799 O O . ASP A 1 102 ? -12.030 -3.320 34.286 1.00 86.19 102 ASP A O 1
ATOM 803 N N . GLY A 1 103 ? -11.743 -5.003 32.845 1.00 85.75 103 GLY A N 1
ATOM 804 C CA . GLY A 1 103 ? -13.180 -5.166 32.556 1.00 85.75 103 GLY A CA 1
ATOM 805 C C . GLY A 1 103 ? -13.758 -4.112 31.604 1.00 85.75 103 GLY A C 1
ATOM 806 O O . GLY A 1 103 ? -14.973 -4.000 31.465 1.00 85.75 103 GLY A O 1
ATOM 807 N N . VAL A 1 104 ? -12.899 -3.351 30.928 1.00 89.50 104 VAL A N 1
ATOM 808 C CA . VAL A 1 104 ? -13.266 -2.337 29.940 1.00 89.50 104 VAL A CA 1
ATOM 809 C C . VAL A 1 104 ? -12.616 -2.664 28.601 1.00 89.50 104 VAL A C 1
ATOM 811 O O . VAL A 1 104 ? -11.434 -3.008 28.533 1.00 89.50 104 VAL A O 1
ATOM 814 N N . VAL A 1 105 ? -13.379 -2.547 27.517 1.00 91.62 105 VAL A N 1
ATOM 815 C CA . VAL A 1 105 ? -12.868 -2.669 26.148 1.00 91.62 105 VAL A CA 1
ATOM 816 C C . VAL A 1 105 ? -12.952 -1.309 25.465 1.00 91.62 105 VAL A C 1
ATOM 818 O O . VAL A 1 105 ? -14.033 -0.806 25.160 1.00 91.62 105 VAL A O 1
ATOM 821 N N . TYR A 1 106 ? -11.788 -0.719 25.213 1.00 91.88 106 TYR A N 1
ATOM 822 C CA . TYR A 1 106 ? -11.628 0.496 24.425 1.00 91.88 106 TYR A CA 1
ATOM 823 C C . TYR A 1 106 ? -11.550 0.126 22.950 1.00 91.88 106 TYR A C 1
ATOM 825 O O . TYR A 1 106 ? -10.722 -0.698 22.571 1.00 91.88 106 TYR A O 1
ATOM 833 N N . ILE A 1 107 ? -12.372 0.741 22.106 1.00 91.19 107 ILE A N 1
ATOM 834 C CA . ILE A 1 107 ? -12.409 0.489 20.664 1.00 91.19 107 ILE A CA 1
ATOM 835 C C . ILE A 1 107 ? -12.110 1.794 19.938 1.00 91.19 107 ILE A C 1
ATOM 837 O O . ILE A 1 107 ? -12.770 2.813 20.146 1.00 91.19 107 ILE A O 1
ATOM 841 N N . ARG A 1 108 ? -11.139 1.751 19.029 1.00 90.38 108 ARG A N 1
ATOM 842 C CA . ARG A 1 108 ? -10.793 2.850 18.133 1.00 90.38 108 ARG A CA 1
ATOM 843 C C . ARG A 1 108 ? -11.065 2.434 16.685 1.00 90.38 108 ARG A C 1
ATOM 845 O O . ARG A 1 108 ? -10.287 1.670 16.112 1.00 90.38 108 ARG A O 1
ATOM 852 N N . PRO A 1 109 ? -12.161 2.912 16.079 1.00 88.06 109 PRO A N 1
ATOM 853 C CA . PRO A 1 109 ? -12.488 2.614 14.689 1.00 88.06 109 PRO A CA 1
ATOM 854 C C . PRO A 1 109 ? -11.438 3.163 13.714 1.00 88.06 109 PRO A C 1
ATOM 856 O O . PRO A 1 109 ? -10.794 4.176 13.993 1.00 88.06 109 PRO A O 1
ATOM 859 N N . SER A 1 110 ? -11.295 2.542 12.541 1.00 83.19 110 SER A N 1
ATOM 860 C CA . SER A 1 110 ? -10.468 3.100 11.463 1.00 83.19 110 SER A CA 1
ATOM 861 C C . SER A 1 110 ? -11.136 4.281 10.753 1.00 83.19 110 SER A C 1
ATOM 863 O O . SER A 1 110 ? -12.314 4.599 10.952 1.00 83.19 110 SER A O 1
ATOM 865 N N . LYS A 1 111 ? -10.374 4.908 9.849 1.00 81.06 111 LYS A N 1
ATOM 866 C CA . LYS A 1 111 ? -10.858 5.957 8.939 1.00 81.06 111 LYS A CA 1
ATOM 867 C C . LYS A 1 111 ? -11.990 5.489 8.015 1.00 81.06 111 LYS A C 1
ATOM 869 O O . LYS A 1 111 ? -12.707 6.331 7.497 1.00 81.06 111 LYS A O 1
ATOM 874 N N . LEU A 1 112 ? -12.149 4.176 7.828 1.00 78.94 112 LEU A N 1
ATOM 875 C CA . LEU A 1 112 ? -13.213 3.577 7.014 1.00 78.94 112 LEU A CA 1
ATOM 876 C C . LEU A 1 112 ? -14.544 3.449 7.767 1.00 78.94 112 LEU A C 1
ATOM 878 O O . LEU A 1 112 ? -15.572 3.164 7.162 1.00 78.94 112 LEU A O 1
ATOM 882 N N . SER A 1 113 ? -14.540 3.636 9.089 1.00 80.00 113 SER A N 1
ATOM 883 C CA . SER A 1 113 ? -15.770 3.618 9.880 1.00 80.00 113 SER A CA 1
ATOM 884 C C . SER A 1 113 ? -16.679 4.799 9.542 1.00 80.00 113 SER A C 1
ATOM 886 O O . SER A 1 113 ? -16.214 5.850 9.103 1.00 80.00 113 SER A O 1
ATOM 888 N N . TYR A 1 114 ? -17.970 4.666 9.860 1.00 79.62 114 TYR A N 1
ATOM 889 C CA . TYR A 1 114 ? -18.958 5.743 9.727 1.00 79.62 114 TYR A CA 1
ATOM 890 C C . TYR A 1 114 ? -18.505 7.070 10.375 1.00 79.62 114 TYR A C 1
ATOM 892 O O . TYR A 1 114 ? -18.832 8.146 9.888 1.00 79.62 114 TYR A O 1
ATOM 900 N N . PHE A 1 115 ? -17.705 6.998 11.446 1.00 79.31 115 PHE A N 1
ATOM 901 C CA . PHE A 1 115 ? -17.196 8.158 12.184 1.00 79.31 115 PHE A CA 1
ATOM 902 C C . PHE A 1 115 ? -15.763 8.566 11.809 1.00 79.31 115 PHE A C 1
ATOM 904 O O . PHE A 1 115 ? -15.184 9.413 12.491 1.00 79.31 115 PHE A O 1
ATOM 9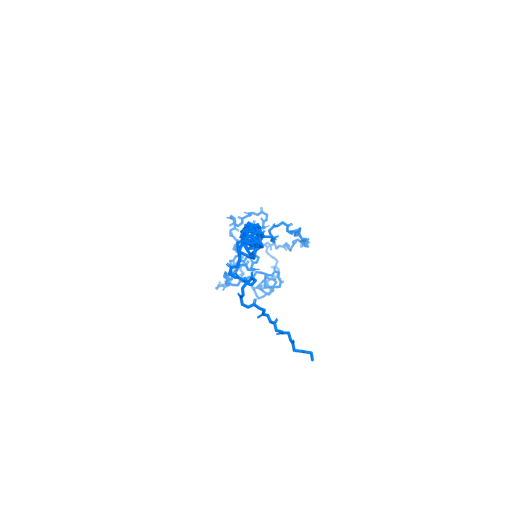11 N N . ALA A 1 116 ? -15.160 7.968 10.778 1.00 79.75 116 ALA A N 1
ATOM 912 C CA . ALA A 1 116 ? -13.816 8.292 10.294 1.00 79.75 116 ALA A CA 1
ATOM 913 C C . ALA A 1 116 ? -12.744 8.399 11.407 1.00 79.75 116 ALA A C 1
ATOM 915 O O . ALA A 1 116 ? -11.921 9.313 11.409 1.00 79.75 116 ALA A O 1
ATOM 916 N N . ALA A 1 117 ? -12.759 7.460 12.364 1.00 78.31 117 ALA A N 1
ATOM 917 C CA . ALA A 1 117 ? -11.856 7.389 13.524 1.00 78.31 117 ALA A CA 1
ATOM 918 C C . ALA A 1 117 ? -11.979 8.519 14.574 1.00 78.31 117 ALA A C 1
ATOM 920 O O . ALA A 1 117 ? -11.134 8.607 15.467 1.00 78.31 117 ALA A O 1
ATOM 921 N N . SER A 1 118 ? -13.010 9.369 14.503 1.00 76.62 118 SER A N 1
ATOM 922 C CA . SER A 1 118 ? -13.202 10.479 15.455 1.00 76.62 118 SER A CA 1
ATOM 923 C C . SER A 1 118 ? -13.764 10.052 16.816 1.00 76.62 118 SER A C 1
ATOM 925 O O . SER A 1 118 ? -13.481 10.701 17.818 1.00 76.62 118 SER A O 1
ATOM 927 N N . ASN A 1 119 ? -14.516 8.950 16.867 1.00 80.69 119 ASN A N 1
ATOM 928 C CA . ASN A 1 119 ? -15.153 8.460 18.089 1.00 80.69 119 ASN A CA 1
ATOM 929 C C . ASN A 1 119 ? -14.457 7.203 18.606 1.00 80.69 119 ASN A C 1
ATOM 931 O O . ASN A 1 119 ? -14.576 6.135 18.005 1.00 80.69 119 ASN A O 1
ATOM 935 N N . ALA A 1 120 ? -13.757 7.331 19.734 1.00 83.62 120 ALA A N 1
ATOM 936 C CA . ALA A 1 120 ? -13.358 6.183 20.537 1.00 83.62 120 ALA A CA 1
ATOM 937 C C . ALA A 1 120 ? -14.560 5.721 21.372 1.00 83.62 120 ALA A C 1
ATOM 939 O O . ALA A 1 120 ? -15.270 6.545 21.947 1.00 83.62 120 ALA A O 1
ATOM 940 N N . LEU A 1 121 ? -14.793 4.414 21.411 1.00 88.25 121 LEU A N 1
ATOM 941 C CA . LEU A 1 121 ? -15.863 3.801 22.191 1.00 88.25 121 LEU A CA 1
ATOM 942 C C . LEU A 1 121 ? -15.256 3.119 23.411 1.00 88.25 121 LEU A C 1
ATOM 944 O O . LEU A 1 121 ? -14.197 2.498 23.318 1.00 88.25 121 LEU A O 1
ATOM 948 N N . GLU A 1 122 ? -15.949 3.208 24.535 1.00 90.31 122 GLU A N 1
ATOM 949 C CA . GLU A 1 122 ? -15.600 2.509 25.763 1.00 90.31 122 GLU A CA 1
ATOM 950 C C . GLU A 1 122 ? -16.770 1.609 26.148 1.00 90.31 122 GLU A C 1
ATOM 952 O O . GLU A 1 122 ? -17.893 2.083 26.329 1.00 90.31 122 GLU A O 1
ATOM 957 N N . VAL A 1 123 ? -16.515 0.306 26.237 1.00 88.69 123 VAL A N 1
ATOM 9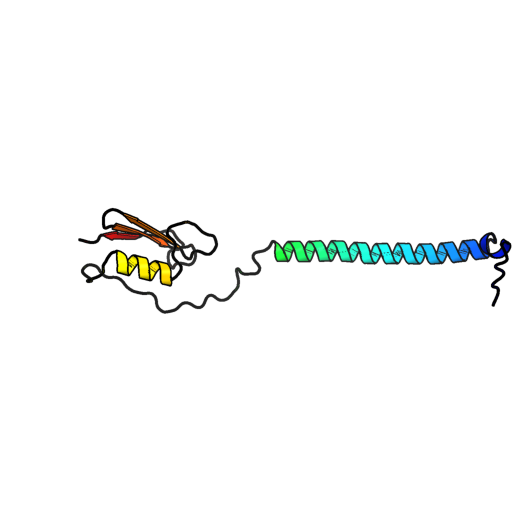58 C CA . VAL A 1 123 ? -17.511 -0.683 26.653 1.00 88.69 123 VAL A CA 1
ATOM 959 C C . VAL A 1 123 ? -17.106 -1.209 28.019 1.00 88.69 123 VAL A C 1
ATOM 961 O O . VAL A 1 123 ? -16.094 -1.897 28.146 1.00 88.69 123 VAL A O 1
ATOM 964 N N . GLN A 1 124 ? -17.881 -0.852 29.040 1.00 89.00 124 GLN A N 1
ATOM 965 C CA . GLN A 1 124 ? -17.658 -1.279 30.419 1.00 89.00 124 GLN A CA 1
ATOM 966 C C . GLN A 1 124 ? -18.501 -2.516 30.715 1.00 89.00 124 GLN A C 1
ATOM 968 O O . GLN A 1 124 ? -19.715 -2.512 30.496 1.00 89.00 124 GLN A O 1
ATOM 973 N N . PHE A 1 125 ? -17.860 -3.554 31.238 1.00 84.94 125 PHE A N 1
ATOM 974 C CA . PHE A 1 125 ? -18.514 -4.780 31.676 1.00 84.94 125 PHE A CA 1
ATOM 975 C C . PHE A 1 125 ? -18.628 -4.757 33.205 1.00 84.94 125 PHE A C 1
ATOM 977 O O . PHE A 1 125 ? -17.689 -4.354 33.892 1.00 84.94 125 PHE A O 1
ATOM 984 N N . ARG A 1 126 ? -19.802 -5.125 33.729 1.00 75.94 126 ARG A N 1
ATOM 985 C CA . ARG A 1 126 ? -20.125 -5.100 35.163 1.00 75.94 126 ARG A CA 1
ATOM 986 C C . ARG A 1 126 ? -20.161 -6.501 35.749 1.00 75.94 126 ARG A C 1
ATOM 988 O O . ARG A 1 126 ? -20.672 -7.396 35.044 1.00 75.94 126 ARG A O 1
#

Sequence (126 aa):
MRIRIQKGFWTSRYGLTLLGVVFGCVVIAASVFGYYYVKYGRMIDARLSGHILQNTTQIFSAPAQISPGEVLSPDDLTTYLQRVGYRPEADDASLGQYIAKDGVVYIRPSKLSYFAASNALEVQFR

Foldseek 3Di:
DDPPDDPVCCVDPVVVVVVVVVVVVVVVVCVVVVVVVVVVVVVVVVCVVPPVPPPDDDDDDDDDDDDPPDPDAPVNVVVVLVVVFEDCDDDPRGQWHWDDDDQKIWTFGDCPDPCRRPDIDIDHDD

Radius of gyration: 33.79 Å; chains: 1; bounding box: 70×32×84 Å